Protein AF-A0A1F3BFT4-F1 (afdb_monomer)

Mean predicted aligned error: 15.85 Å

Foldseek 3Di:
DDDDDDDPDPVVLVVVLVVLVPDPPRPDDDDDDPVVVPPDPDDPVCVVPPPDDDDPVRVVVVVVCVVVDDDDDPVRVVVVVVVVVVVVVVVD

Structure (mmCIF, N/CA/C/O backbone):
data_AF-A0A1F3BFT4-F1
#
_entry.id   AF-A0A1F3BFT4-F1
#
loop_
_atom_site.group_PDB
_atom_site.id
_atom_site.type_symbol
_atom_site.label_atom_id
_atom_site.label_alt_id
_atom_site.label_comp_id
_atom_site.label_asym_id
_atom_site.label_entity_id
_atom_site.label_seq_id
_atom_site.pdbx_PDB_ins_code
_atom_site.Cartn_x
_atom_site.Cartn_y
_atom_site.Cartn_z
_atom_site.occupancy
_atom_site.B_iso_or_equiv
_atom_site.auth_seq_id
_atom_site.auth_comp_id
_atom_site.auth_asym_id
_atom_site.auth_atom_id
_atom_site.pdbx_PDB_model_num
ATOM 1 N N . MET A 1 1 ? -18.557 -15.951 18.921 1.00 64.12 1 MET A N 1
ATOM 2 C CA . MET A 1 1 ? -19.176 -15.268 17.766 1.00 64.12 1 MET A CA 1
ATOM 3 C C . MET A 1 1 ? -18.618 -13.853 17.733 1.00 64.12 1 MET A C 1
ATOM 5 O O . MET A 1 1 ? -18.569 -13.240 18.793 1.00 64.12 1 MET A O 1
ATOM 9 N N . ILE A 1 2 ? -18.096 -13.391 16.595 1.00 74.62 2 ILE A N 1
ATOM 10 C CA . ILE A 1 2 ? -17.437 -12.079 16.463 1.00 74.62 2 ILE A CA 1
ATOM 11 C C . ILE A 1 2 ? -18.276 -11.246 15.491 1.00 74.62 2 ILE A C 1
ATOM 13 O O . ILE A 1 2 ? -18.584 -11.721 14.403 1.00 74.62 2 ILE A O 1
ATOM 17 N N . LEU A 1 3 ? -18.674 -10.044 15.911 1.00 78.38 3 LEU A N 1
ATOM 18 C CA . LEU A 1 3 ? -19.398 -9.069 15.097 1.00 78.38 3 LEU A CA 1
ATOM 19 C C . LEU A 1 3 ? -18.475 -7.872 14.853 1.00 78.38 3 LEU A C 1
ATOM 21 O O . LEU A 1 3 ? -18.003 -7.268 15.815 1.00 78.38 3 LEU A O 1
ATOM 25 N N . THR A 1 4 ? -18.260 -7.520 13.586 1.00 82.69 4 THR A N 1
ATOM 26 C CA . THR A 1 4 ? -17.471 -6.350 13.177 1.00 82.69 4 THR A CA 1
ATOM 27 C C . THR A 1 4 ? -18.397 -5.341 12.509 1.00 82.69 4 THR A C 1
ATOM 29 O O . THR A 1 4 ? -19.155 -5.701 11.612 1.00 82.69 4 THR A O 1
ATOM 32 N N . VAL A 1 5 ? -18.351 -4.085 12.959 1.00 82.06 5 VAL A N 1
ATOM 33 C CA . VAL A 1 5 ? -19.162 -2.983 12.422 1.00 82.06 5 VAL A CA 1
ATOM 34 C C . VAL A 1 5 ? -18.221 -1.903 11.909 1.00 82.06 5 VAL A C 1
ATOM 36 O O . VAL A 1 5 ? -17.393 -1.398 12.665 1.00 82.06 5 VAL A O 1
ATOM 39 N N . GLU A 1 6 ? -18.355 -1.543 10.636 1.00 82.56 6 GLU A N 1
ATOM 40 C CA . GLU A 1 6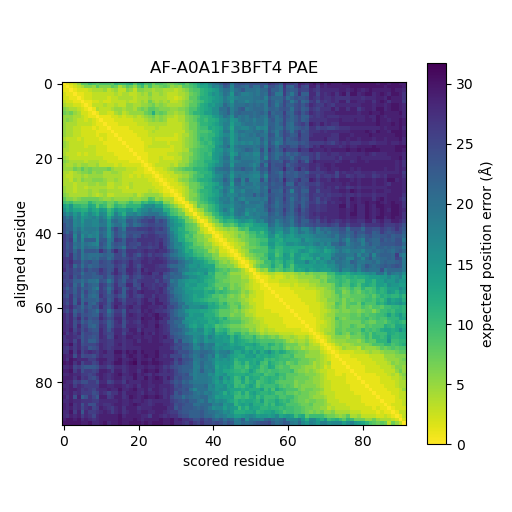 ? -17.588 -0.460 10.022 1.00 82.56 6 GLU A CA 1
ATOM 41 C C . GLU A 1 6 ? -18.395 0.840 10.022 1.00 82.56 6 GLU A C 1
ATOM 43 O O . GLU A 1 6 ? -19.590 0.860 9.731 1.00 82.56 6 GLU A O 1
ATOM 48 N N . THR A 1 7 ? -17.734 1.945 10.362 1.00 83.12 7 THR A N 1
ATOM 49 C CA . THR A 1 7 ? -18.330 3.285 10.380 1.00 83.12 7 THR A CA 1
ATOM 50 C C . THR A 1 7 ? -17.520 4.235 9.510 1.00 83.12 7 THR A C 1
ATOM 52 O O . THR A 1 7 ? -16.294 4.141 9.466 1.00 83.12 7 THR A O 1
ATOM 55 N N . ASN A 1 8 ? -18.189 5.209 8.895 1.00 83.31 8 ASN A N 1
ATOM 56 C CA . ASN A 1 8 ? -17.552 6.170 7.988 1.00 83.31 8 ASN A CA 1
A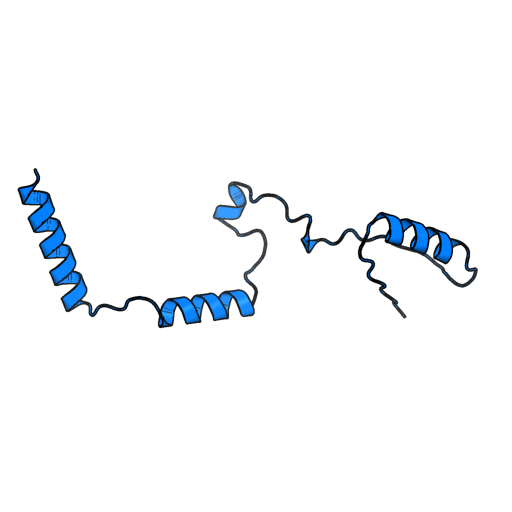TOM 57 C C . ASN A 1 8 ? -16.592 7.149 8.692 1.00 83.31 8 ASN A C 1
ATOM 59 O O . ASN A 1 8 ? -15.652 7.636 8.070 1.00 83.31 8 ASN A O 1
ATOM 63 N N . ASP A 1 9 ? -16.819 7.435 9.979 1.00 85.31 9 ASP A N 1
ATOM 64 C CA . ASP A 1 9 ? -16.076 8.436 10.752 1.00 85.31 9 ASP A CA 1
ATOM 65 C C . ASP A 1 9 ? -15.650 7.886 12.127 1.00 85.31 9 ASP A C 1
ATOM 67 O O . ASP A 1 9 ? -16.352 7.091 12.759 1.00 85.31 9 ASP A O 1
ATOM 71 N N . ILE A 1 10 ? -14.503 8.358 12.617 1.00 82.62 10 ILE A N 1
ATOM 72 C CA . ILE A 1 10 ? -13.961 8.094 13.955 1.00 82.62 10 ILE A CA 1
ATOM 73 C C . ILE A 1 10 ? -14.915 8.595 15.051 1.00 82.62 10 ILE A C 1
ATOM 75 O O . ILE A 1 10 ? -15.042 7.959 16.100 1.00 82.62 10 ILE A O 1
ATOM 79 N N . SER A 1 11 ? -15.580 9.731 14.836 1.00 85.06 11 SER A N 1
ATOM 80 C CA . SER A 1 11 ? -16.560 10.289 15.771 1.00 85.06 11 SER A CA 1
ATOM 81 C C . SER A 1 11 ? -17.747 9.338 15.950 1.00 85.06 11 SER A C 1
ATOM 83 O O . SER A 1 11 ? -18.097 8.976 17.078 1.00 85.06 11 SER A O 1
ATOM 85 N N . SER A 1 12 ? -18.285 8.823 14.840 1.00 86.12 12 SER A N 1
ATOM 86 C CA . SER A 1 12 ? -19.349 7.815 14.841 1.00 86.12 12 SER A CA 1
ATOM 87 C C . SER A 1 12 ? -18.900 6.517 15.515 1.00 86.12 12 SER A C 1
ATOM 89 O O . SER A 1 12 ? -19.643 5.974 16.333 1.00 86.12 12 SER A O 1
ATOM 91 N N . ALA A 1 13 ? -17.666 6.065 15.262 1.00 86.75 13 ALA A N 1
ATOM 92 C CA . ALA A 1 13 ? -17.097 4.885 15.917 1.00 86.75 13 ALA A CA 1
ATOM 93 C C . ALA A 1 13 ? -17.049 5.040 17.448 1.00 86.75 13 ALA A C 1
ATOM 95 O O . ALA A 1 13 ? -17.431 4.133 18.187 1.00 86.75 13 ALA A O 1
ATOM 96 N N . LYS A 1 14 ? -16.620 6.208 17.946 1.00 88.19 14 LYS A N 1
ATOM 97 C CA . LYS A 1 14 ? -16.566 6.504 19.390 1.00 88.19 14 LYS A CA 1
ATOM 98 C C . LYS A 1 14 ? -17.955 6.554 20.024 1.00 88.19 14 LYS A C 1
ATOM 100 O O . LYS A 1 14 ? -18.145 6.031 21.126 1.00 88.19 14 LYS A O 1
ATOM 105 N N . MET A 1 15 ? -18.918 7.171 19.342 1.00 89.69 15 MET A N 1
ATOM 106 C CA . MET A 1 15 ? -20.299 7.257 19.819 1.00 89.69 15 MET A CA 1
ATOM 107 C C . MET A 1 15 ? -20.933 5.864 19.911 1.00 89.69 15 MET A C 1
ATOM 109 O O . MET A 1 15 ? -21.478 5.499 20.955 1.00 89.69 15 MET A O 1
ATOM 113 N N . LEU A 1 16 ? -20.764 5.046 18.870 1.00 89.50 16 LEU A N 1
ATOM 114 C CA . LEU A 1 16 ? -21.265 3.675 18.820 1.00 89.50 16 LEU A CA 1
ATOM 115 C C . LEU A 1 16 ? -20.583 2.779 19.863 1.00 89.50 16 LEU A C 1
ATOM 117 O O . LEU A 1 16 ? -21.255 2.035 20.572 1.00 89.50 16 LEU A O 1
ATOM 121 N N . ALA A 1 17 ? -19.269 2.916 20.054 1.00 90.12 17 ALA A N 1
ATOM 122 C CA . ALA A 1 17 ? -18.557 2.200 21.109 1.00 90.12 17 ALA A CA 1
ATOM 123 C C . ALA A 1 17 ? -19.061 2.564 22.513 1.00 90.12 17 ALA A C 1
ATOM 125 O O . ALA A 1 17 ? -19.147 1.700 23.385 1.00 90.12 17 ALA A O 1
ATOM 126 N N . THR A 1 18 ? -19.418 3.829 22.740 1.00 91.19 18 THR A N 1
ATOM 127 C CA . THR A 1 18 ? -19.987 4.281 24.018 1.00 91.19 18 THR A CA 1
ATOM 128 C C . THR A 1 18 ? -21.376 3.694 24.247 1.00 91.19 18 THR A C 1
ATOM 130 O O . THR A 1 18 ? -21.681 3.278 25.361 1.00 91.19 18 THR A O 1
ATOM 133 N N . MET A 1 19 ? -22.200 3.622 23.199 1.00 92.94 19 MET A N 1
ATOM 134 C CA . MET A 1 19 ? -23.514 2.981 23.251 1.00 92.94 19 MET A CA 1
ATOM 135 C C . MET A 1 19 ? -23.394 1.482 23.555 1.00 92.94 19 MET A C 1
ATOM 137 O O . MET A 1 19 ? -24.051 0.997 24.470 1.00 92.94 19 MET A O 1
ATOM 141 N N . LEU A 1 20 ? -22.517 0.764 22.847 1.00 91.25 20 LEU A N 1
ATOM 142 C CA . LEU A 1 20 ? -22.324 -0.678 23.032 1.00 91.25 20 LEU A CA 1
ATOM 143 C C . LEU A 1 20 ? -21.810 -1.031 24.433 1.00 91.25 20 LEU A C 1
ATOM 145 O O . LEU A 1 20 ? -22.244 -2.023 25.005 1.00 91.25 20 LEU A O 1
ATOM 149 N N . LYS A 1 21 ? -20.944 -0.199 25.024 1.00 90.00 21 LYS A N 1
ATOM 150 C CA . LYS A 1 21 ? -20.453 -0.389 26.401 1.00 90.00 21 LYS A CA 1
ATOM 151 C C . LYS A 1 21 ? -21.541 -0.304 27.476 1.00 90.00 21 LYS A C 1
ATOM 153 O O . LYS A 1 21 ? -21.283 -0.709 28.602 1.00 90.00 21 LYS A O 1
ATOM 158 N N . ARG A 1 22 ? -22.715 0.256 27.165 1.00 92.75 22 ARG A N 1
ATOM 159 C CA . ARG A 1 22 ? -23.847 0.361 28.104 1.00 92.75 22 ARG A CA 1
ATOM 160 C C . ARG A 1 22 ? -24.769 -0.857 28.080 1.00 92.75 22 ARG A C 1
ATOM 162 O O . ARG A 1 22 ? -25.715 -0.89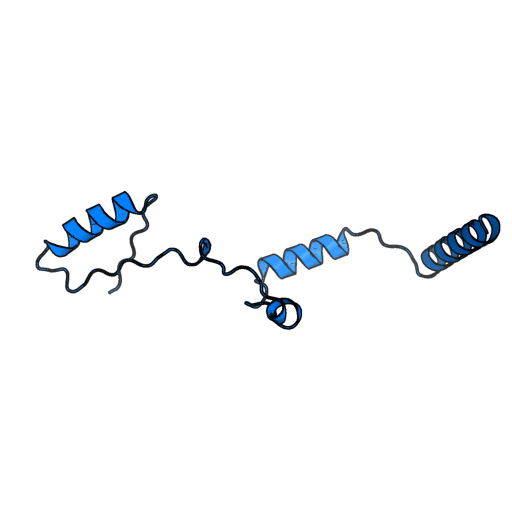2 28.853 1.00 92.75 22 ARG A O 1
ATOM 169 N N . LEU A 1 23 ? -24.548 -1.798 27.167 1.00 92.06 23 LEU A N 1
ATOM 170 C CA . LEU A 1 23 ? -25.385 -2.980 27.016 1.00 92.06 23 LEU A CA 1
ATOM 171 C C . LEU A 1 23 ? -24.794 -4.129 27.835 1.00 92.06 23 LEU A C 1
ATOM 173 O O . LEU A 1 23 ? -23.650 -4.518 27.616 1.00 92.06 23 LEU A O 1
ATOM 177 N N . ASP A 1 24 ? -25.590 -4.710 28.729 1.00 90.69 24 ASP A N 1
ATOM 178 C CA . ASP A 1 24 ? -25.122 -5.705 29.710 1.00 90.69 24 ASP A CA 1
ATOM 179 C C . ASP A 1 24 ? -24.593 -7.003 29.077 1.00 90.69 24 ASP A C 1
ATOM 181 O O . ASP A 1 24 ? -23.784 -7.722 29.662 1.00 90.69 24 ASP A O 1
ATOM 185 N N . PHE A 1 25 ? -25.027 -7.308 27.852 1.00 89.56 25 PHE A N 1
ATOM 186 C CA . PHE A 1 25 ? -24.591 -8.486 27.102 1.00 89.56 25 PHE A CA 1
ATOM 187 C C . PHE A 1 25 ? -23.279 -8.271 26.329 1.00 89.56 25 PHE A C 1
ATOM 189 O O . PHE A 1 25 ? -22.761 -9.206 25.711 1.00 89.56 25 PHE A O 1
ATOM 196 N N . VAL A 1 26 ? -22.726 -7.055 26.330 1.00 87.31 26 VAL A N 1
ATOM 197 C CA . VAL A 1 26 ? -21.484 -6.734 25.621 1.00 87.31 26 VAL A CA 1
ATOM 198 C C . VAL A 1 26 ? -20.296 -6.917 26.561 1.00 87.31 26 VAL A C 1
ATOM 200 O O . VAL A 1 26 ? -20.038 -6.111 27.448 1.00 87.31 26 VAL A O 1
ATOM 203 N N . LYS A 1 27 ? -19.518 -7.978 26.327 1.00 86.75 27 LYS A N 1
ATOM 204 C CA . LYS A 1 27 ? -18.339 -8.312 27.143 1.00 86.75 27 LYS A CA 1
ATOM 205 C C . LYS A 1 27 ? -17.173 -7.333 26.962 1.00 86.75 27 LYS A C 1
ATOM 207 O O . LYS A 1 27 ? -16.453 -7.052 27.915 1.00 86.75 27 LYS A O 1
ATOM 212 N N . ALA A 1 28 ? -16.937 -6.869 25.736 1.00 83.88 28 ALA A N 1
ATOM 213 C CA . ALA A 1 28 ? -15.842 -5.962 25.404 1.00 83.88 28 ALA A CA 1
ATOM 214 C C . ALA A 1 28 ? -16.106 -5.251 24.069 1.00 83.88 28 ALA A C 1
ATOM 216 O O . ALA A 1 28 ? -16.741 -5.814 23.180 1.00 83.88 28 ALA A O 1
ATOM 217 N N . VAL A 1 29 ? -15.576 -4.033 23.925 1.00 84.31 29 VAL A N 1
ATOM 218 C CA . VAL A 1 29 ? -15.629 -3.241 22.686 1.00 84.31 29 VAL A CA 1
ATOM 219 C C . VAL A 1 29 ? -14.215 -2.787 22.335 1.00 84.31 29 VAL A C 1
ATOM 221 O O . VAL A 1 29 ? -13.603 -2.044 23.106 1.00 84.31 29 VAL A O 1
ATOM 224 N N . SER A 1 30 ? -13.706 -3.215 21.179 1.00 83.50 30 SER A N 1
ATOM 225 C CA . SER A 1 30 ? -12.422 -2.787 20.617 1.00 83.50 30 SER A CA 1
ATOM 226 C C . SER A 1 30 ? -12.639 -1.803 19.467 1.00 83.50 30 SER A C 1
ATOM 228 O O . SER A 1 30 ? -13.506 -1.989 18.619 1.00 83.50 30 SER A O 1
ATOM 230 N N . LEU A 1 31 ? -11.845 -0.732 19.448 1.00 81.31 31 LEU A N 1
ATOM 231 C CA . LEU A 1 31 ? -11.789 0.221 18.341 1.00 81.31 31 LEU A CA 1
ATOM 232 C C . LEU A 1 31 ? -10.494 -0.033 17.577 1.00 81.31 31 LEU A C 1
ATOM 234 O O . LEU A 1 31 ? -9.418 0.353 18.036 1.00 81.31 31 LEU A O 1
ATOM 238 N N . GLU A 1 32 ? -10.591 -0.692 16.429 1.00 77.12 32 GLU A N 1
ATOM 239 C CA . GLU A 1 32 ? -9.445 -0.871 15.546 1.00 77.12 32 GLU A CA 1
ATOM 240 C C . GLU A 1 32 ? -9.329 0.327 14.604 1.00 77.12 32 GLU A C 1
ATOM 242 O O . GLU A 1 32 ? -10.293 0.731 13.953 1.00 77.12 32 GLU A O 1
ATOM 247 N N . LYS A 1 33 ? -8.138 0.930 14.536 1.00 67.31 33 LYS A N 1
ATOM 248 C CA . LYS A 1 33 ? -7.845 1.899 13.480 1.00 67.31 33 LYS A CA 1
ATOM 249 C C . LYS A 1 33 ? -7.695 1.141 12.172 1.00 67.31 33 LYS A C 1
ATOM 251 O O . LYS A 1 33 ? -7.017 0.115 12.116 1.00 67.31 33 LYS A O 1
ATOM 256 N N . ASN A 1 34 ? -8.329 1.661 11.130 1.00 59.56 34 ASN A N 1
ATOM 257 C CA . ASN A 1 34 ? -8.309 1.061 9.810 1.00 59.56 34 ASN A CA 1
ATOM 258 C C . ASN A 1 34 ? -6.864 1.080 9.271 1.00 59.56 34 ASN A C 1
ATOM 260 O O . ASN A 1 34 ? -6.381 2.112 8.802 1.00 59.56 34 ASN A O 1
ATOM 264 N N . LYS A 1 35 ? -6.157 -0.057 9.370 1.00 55.44 35 LYS A N 1
ATOM 265 C CA . LYS A 1 35 ? -4.722 -0.187 9.041 1.00 55.44 35 LYS A CA 1
ATOM 266 C C . LYS A 1 35 ? -4.386 0.204 7.596 1.00 55.44 35 LYS A C 1
ATOM 268 O O . LYS A 1 35 ? -3.226 0.463 7.303 1.00 55.44 35 LYS A O 1
ATOM 273 N N . LYS A 1 36 ? -5.383 0.288 6.705 1.00 53.56 36 LYS A N 1
ATOM 274 C CA . LYS A 1 36 ? -5.210 0.722 5.310 1.00 53.56 36 LYS A CA 1
ATOM 275 C C . LYS A 1 36 ? -4.839 2.206 5.159 1.00 53.56 36 LYS A C 1
ATOM 277 O O . LYS A 1 36 ? -4.199 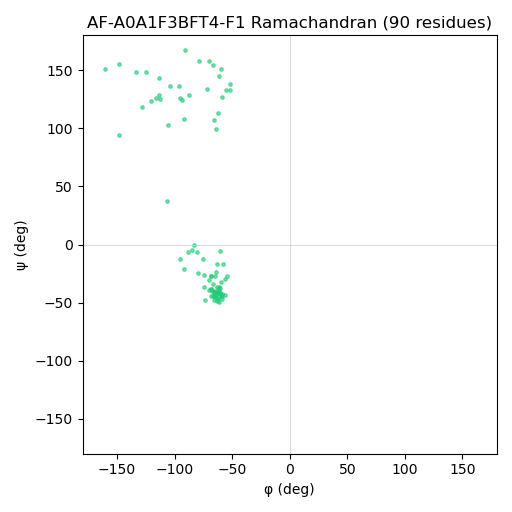2.544 4.172 1.00 53.56 36 LYS A O 1
ATOM 282 N N . LYS A 1 37 ? -5.211 3.089 6.100 1.00 49.72 37 LYS A N 1
ATOM 283 C CA . LYS A 1 37 ? -4.889 4.535 6.029 1.00 49.72 37 LYS A CA 1
ATOM 284 C C . LYS A 1 37 ? -3.630 4.942 6.805 1.00 49.72 37 LYS A C 1
ATOM 286 O O . LYS A 1 37 ? -3.119 6.029 6.573 1.00 49.72 37 LYS A O 1
ATOM 291 N N . ASP A 1 38 ? -3.109 4.055 7.652 1.00 47.41 38 ASP A N 1
ATOM 292 C CA . ASP A 1 38 ? -1.882 4.252 8.438 1.00 47.41 38 ASP A CA 1
ATOM 293 C C . ASP A 1 38 ? -0.716 3.415 7.868 1.00 47.41 38 ASP A C 1
ATOM 295 O O . ASP A 1 38 ? 0.082 2.841 8.615 1.00 47.41 38 ASP A O 1
ATOM 299 N N . ALA A 1 39 ? -0.619 3.293 6.539 1.00 57.53 39 ALA A N 1
ATOM 300 C CA . ALA A 1 39 ? 0.561 2.700 5.919 1.00 57.53 39 ALA A CA 1
ATOM 301 C C . ALA A 1 39 ? 1.766 3.590 6.259 1.00 57.53 39 ALA A C 1
ATOM 303 O O . ALA A 1 39 ? 1.822 4.754 5.857 1.00 57.53 39 ALA A O 1
ATOM 304 N N . LYS A 1 40 ? 2.701 3.068 7.064 1.00 62.16 40 LYS A N 1
ATOM 305 C CA . LYS A 1 40 ? 3.936 3.786 7.395 1.00 62.16 40 LYS A CA 1
ATOM 306 C C . LYS A 1 40 ? 4.611 4.242 6.094 1.00 62.16 40 LYS A C 1
ATOM 308 O O . LYS A 1 40 ? 4.672 3.445 5.157 1.00 62.16 40 LYS A O 1
ATOM 313 N N . PRO A 1 41 ? 5.148 5.475 6.043 1.00 64.94 41 PRO A N 1
ATOM 314 C CA . PRO A 1 41 ? 5.994 5.891 4.936 1.00 64.94 41 PRO A CA 1
ATOM 315 C C . PRO A 1 41 ? 7.108 4.864 4.734 1.00 64.94 41 PRO A C 1
ATOM 317 O O . PRO A 1 41 ? 7.740 4.451 5.711 1.00 64.94 41 PRO A O 1
ATOM 320 N N . LEU A 1 42 ? 7.326 4.456 3.483 1.00 64.56 42 LEU A N 1
ATOM 321 C CA . LEU A 1 42 ? 8.413 3.548 3.134 1.00 64.56 42 LEU A CA 1
ATOM 322 C C . LEU A 1 42 ? 9.743 4.189 3.549 1.00 64.56 42 LEU A C 1
ATOM 324 O O . LEU A 1 42 ? 10.043 5.337 3.220 1.00 64.56 42 LEU A O 1
ATOM 328 N N . THR A 1 43 ? 10.528 3.448 4.313 1.00 71.19 43 THR A N 1
ATOM 329 C CA . THR A 1 43 ? 11.875 3.810 4.743 1.00 71.19 43 THR A CA 1
ATOM 330 C C . THR A 1 43 ? 12.907 3.299 3.739 1.00 71.19 43 THR A C 1
ATOM 332 O O . THR A 1 43 ? 12.620 2.452 2.898 1.00 71.19 43 THR A O 1
ATOM 335 N N . ALA A 1 44 ? 14.156 3.764 3.839 1.00 69.88 44 ALA A N 1
ATOM 336 C CA . ALA A 1 44 ? 15.249 3.310 2.971 1.00 69.88 44 ALA A CA 1
ATOM 337 C C . ALA A 1 44 ? 15.450 1.777 2.973 1.00 69.88 44 ALA A C 1
ATOM 339 O O . ALA A 1 44 ? 15.913 1.216 1.987 1.00 69.88 44 ALA A O 1
ATOM 340 N N . LYS A 1 45 ? 15.074 1.089 4.060 1.00 67.38 45 LYS A N 1
ATOM 341 C CA . LYS A 1 45 ? 15.143 -0.378 4.161 1.00 67.38 45 LYS A CA 1
ATOM 342 C C . LYS A 1 45 ? 14.047 -1.079 3.356 1.00 67.38 45 LYS A C 1
ATOM 344 O O . LYS A 1 45 ? 14.259 -2.198 2.892 1.00 67.38 45 LYS A O 1
ATOM 349 N N . ASP A 1 46 ? 12.920 -0.406 3.142 1.00 66.62 46 ASP A N 1
ATOM 350 C CA . ASP A 1 46 ? 11.781 -0.958 2.411 1.00 66.62 46 ASP A CA 1
ATOM 351 C C . ASP A 1 46 ? 12.022 -0.999 0.890 1.00 66.62 46 ASP A C 1
ATOM 353 O O . ASP A 1 46 ? 11.314 -1.697 0.173 1.00 66.62 46 ASP A O 1
ATOM 357 N N . TRP A 1 47 ? 13.065 -0.318 0.392 1.00 66.06 47 TRP A N 1
ATOM 358 C CA . TRP A 1 47 ? 13.519 -0.426 -1.004 1.00 66.06 47 TRP A CA 1
ATOM 359 C C . TRP A 1 47 ? 14.156 -1.781 -1.319 1.00 66.06 47 TRP A C 1
ATOM 361 O O . TRP A 1 47 ? 14.092 -2.247 -2.452 1.00 66.06 47 TRP A O 1
ATOM 371 N N . THR A 1 48 ? 1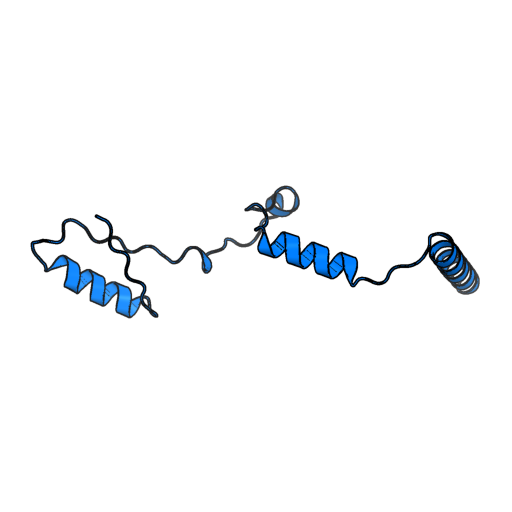4.787 -2.407 -0.322 1.00 66.75 48 THR A N 1
ATOM 372 C CA . THR A 1 48 ? 15.393 -3.741 -0.458 1.00 66.75 48 THR A CA 1
ATOM 373 C C . THR A 1 48 ? 14.442 -4.864 -0.067 1.00 66.75 48 THR A C 1
ATOM 375 O O . THR A 1 48 ? 14.645 -6.006 -0.469 1.00 66.75 48 THR A O 1
ATOM 378 N N . LEU A 1 49 ? 13.418 -4.552 0.728 1.00 65.31 49 LEU A N 1
ATOM 379 C CA . LEU A 1 49 ? 12.430 -5.512 1.197 1.00 65.31 49 LEU A CA 1
ATOM 380 C C . LEU A 1 49 ? 11.094 -4.779 1.360 1.00 65.31 49 LEU A C 1
ATOM 382 O O . LEU A 1 49 ? 10.887 -4.147 2.396 1.00 65.31 49 LEU A O 1
ATOM 386 N N . PRO A 1 50 ? 10.210 -4.791 0.347 1.00 64.88 50 PRO A N 1
ATOM 387 C CA . PRO A 1 50 ? 8.955 -4.060 0.431 1.00 64.88 50 PRO A CA 1
ATOM 388 C C . PRO A 1 50 ? 8.183 -4.506 1.675 1.00 64.88 50 PRO A C 1
ATOM 390 O O . PRO A 1 50 ? 8.072 -5.699 1.959 1.00 64.88 50 PRO A O 1
ATOM 393 N N . GLY A 1 51 ? 7.670 -3.536 2.441 1.00 67.00 51 GLY A N 1
ATOM 394 C CA . GLY A 1 51 ? 7.070 -3.757 3.766 1.00 67.00 51 GLY A CA 1
ATOM 395 C C . GLY A 1 51 ? 5.850 -4.694 3.792 1.00 67.00 51 GLY A C 1
ATOM 396 O O . GLY A 1 51 ? 5.350 -5.022 4.869 1.00 67.00 51 GLY A O 1
ATOM 397 N N . ARG A 1 52 ? 5.375 -5.135 2.623 1.00 76.19 52 ARG A N 1
ATOM 398 C CA . ARG A 1 52 ? 4.485 -6.280 2.434 1.00 76.19 52 ARG A CA 1
ATOM 399 C C . ARG A 1 52 ? 4.763 -6.946 1.078 1.00 76.19 52 ARG A C 1
ATOM 401 O O . ARG A 1 52 ? 5.209 -6.253 0.161 1.00 76.19 52 ARG A O 1
ATOM 408 N N . PRO A 1 53 ? 4.457 -8.245 0.917 1.00 81.19 53 PRO A N 1
ATOM 409 C CA . PRO A 1 53 ? 4.388 -8.857 -0.406 1.00 81.19 53 PRO A CA 1
ATOM 410 C C . PRO A 1 53 ? 3.323 -8.165 -1.277 1.00 81.19 53 PRO A C 1
ATOM 412 O O . PRO A 1 53 ? 2.340 -7.611 -0.761 1.00 81.19 53 PRO A O 1
ATOM 415 N N . ALA A 1 54 ? 3.541 -8.186 -2.593 1.00 82.69 54 ALA A N 1
ATOM 416 C CA . ALA A 1 54 ? 2.546 -7.764 -3.575 1.00 82.69 54 ALA A CA 1
ATOM 417 C C . ALA A 1 54 ? 1.297 -8.652 -3.469 1.00 82.69 54 ALA A C 1
ATOM 419 O O . ALA A 1 54 ? 1.411 -9.838 -3.150 1.00 82.69 54 ALA A O 1
ATOM 420 N N . THR A 1 55 ? 0.117 -8.076 -3.686 1.00 84.88 55 THR A N 1
ATOM 421 C CA . THR A 1 55 ? -1.123 -8.858 -3.793 1.00 84.88 55 THR A CA 1
ATOM 422 C C . THR A 1 55 ? -1.237 -9.493 -5.172 1.00 84.88 55 THR A C 1
ATOM 424 O O . THR A 1 55 ? -0.674 -8.975 -6.133 1.00 84.88 55 THR A O 1
ATOM 427 N N . ASP A 1 56 ? -2.021 -10.563 -5.287 1.00 90.31 56 ASP A N 1
ATOM 428 C CA . ASP A 1 56 ? -2.238 -11.256 -6.563 1.00 90.31 56 ASP A CA 1
ATOM 429 C C . ASP A 1 56 ? -2.762 -10.294 -7.647 1.00 90.31 56 ASP A C 1
ATOM 431 O O . ASP A 1 56 ? -2.179 -10.220 -8.724 1.00 90.31 56 ASP A O 1
ATOM 435 N N . ASP A 1 57 ? -3.725 -9.425 -7.312 1.00 86.56 57 ASP A N 1
ATOM 436 C CA . ASP A 1 57 ? -4.237 -8.383 -8.220 1.00 86.56 57 ASP A CA 1
ATOM 437 C C . ASP A 1 57 ? -3.152 -7.388 -8.697 1.00 86.56 57 ASP A C 1
ATOM 439 O O . ASP A 1 57 ? -3.223 -6.845 -9.799 1.00 86.56 57 ASP A O 1
ATOM 443 N N . GLU A 1 58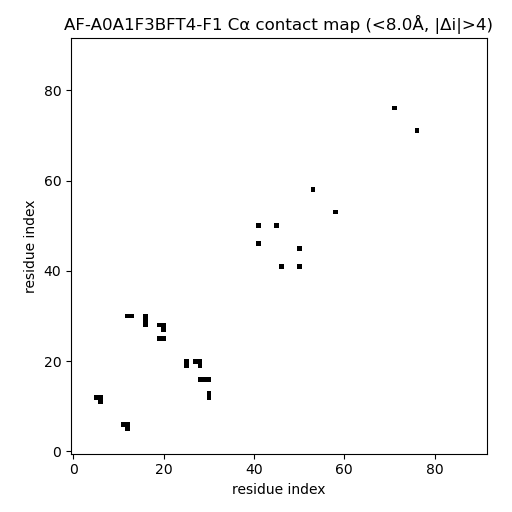 ? -2.143 -7.097 -7.865 1.00 82.88 58 GLU A N 1
ATOM 444 C CA . GLU A 1 58 ? -1.038 -6.192 -8.233 1.00 82.88 58 GLU A CA 1
ATOM 445 C C . GLU A 1 58 ? -0.080 -6.888 -9.205 1.00 82.88 58 GLU A C 1
ATOM 447 O O . GLU A 1 58 ? 0.435 -6.261 -10.131 1.00 82.88 58 GLU A O 1
ATOM 452 N N . ILE A 1 59 ? 0.132 -8.191 -9.010 1.00 89.25 59 ILE A N 1
ATOM 453 C CA . ILE A 1 59 ? 0.955 -9.023 -9.887 1.00 89.25 59 ILE A CA 1
ATOM 454 C C . ILE A 1 59 ? 0.270 -9.185 -11.246 1.00 89.25 59 ILE A C 1
ATOM 456 O O . ILE A 1 59 ? 0.926 -9.022 -12.273 1.00 89.25 59 ILE A O 1
ATOM 460 N N . GLU A 1 60 ? -1.036 -9.451 -11.268 1.00 92.06 60 GLU A N 1
ATOM 461 C CA . GLU A 1 60 ? -1.804 -9.574 -12.511 1.00 92.06 60 GLU A CA 1
ATOM 462 C C . GLU A 1 60 ? -1.790 -8.276 -13.326 1.00 92.06 60 GLU A C 1
ATOM 464 O O . GLU A 1 60 ? -1.515 -8.314 -14.525 1.00 92.06 60 GLU A O 1
ATOM 469 N N . ASN A 1 61 ? -1.990 -7.120 -12.683 1.00 90.69 61 ASN A N 1
ATOM 470 C CA . ASN A 1 61 ? -1.903 -5.829 -13.371 1.00 90.69 61 ASN A CA 1
ATOM 471 C C . ASN A 1 61 ? -0.502 -5.572 -13.946 1.00 90.69 61 ASN A C 1
ATOM 473 O O . ASN A 1 61 ? -0.382 -5.132 -15.086 1.00 90.69 61 ASN A O 1
ATOM 477 N N . MET A 1 62 ? 0.561 -5.898 -13.202 1.00 89.06 62 MET A N 1
ATOM 478 C CA . MET A 1 62 ? 1.936 -5.757 -13.693 1.00 89.06 62 MET A CA 1
ATOM 479 C C . MET A 1 62 ? 2.200 -6.638 -14.924 1.00 89.06 62 MET A C 1
ATOM 481 O O . MET A 1 62 ? 2.882 -6.212 -15.857 1.00 89.06 62 MET A O 1
ATOM 485 N N . LEU A 1 63 ? 1.676 -7.867 -14.938 1.00 90.81 63 LEU A N 1
ATOM 486 C CA . LEU A 1 63 ? 1.801 -8.768 -16.084 1.00 90.81 63 LEU A CA 1
ATOM 487 C C . LEU A 1 63 ? 1.039 -8.231 -17.298 1.00 90.81 63 LEU A C 1
ATOM 489 O O . LEU A 1 63 ? 1.607 -8.197 -18.387 1.00 90.81 63 LEU A O 1
ATOM 493 N N . ALA A 1 64 ? -0.183 -7.735 -17.102 1.00 91.25 64 ALA A N 1
ATOM 494 C CA . ALA A 1 64 ? -0.970 -7.120 -18.167 1.00 91.25 64 ALA A CA 1
ATOM 495 C C . ALA A 1 64 ? -0.259 -5.896 -18.772 1.00 91.25 64 ALA A C 1
ATOM 497 O O . ALA A 1 64 ? -0.176 -5.769 -19.991 1.00 91.25 64 ALA A O 1
ATOM 498 N N . GLU A 1 65 ? 0.325 -5.032 -17.937 1.00 88.88 65 GLU A N 1
ATOM 499 C CA . GLU A 1 65 ? 1.129 -3.893 -18.400 1.00 88.88 65 GLU A CA 1
ATOM 500 C C . GLU A 1 65 ? 2.373 -4.336 -19.178 1.00 88.88 65 GLU A C 1
ATOM 502 O O . GLU A 1 65 ? 2.734 -3.708 -20.171 1.00 88.88 65 GLU A O 1
ATOM 507 N N . CYS A 1 66 ? 3.035 -5.418 -18.756 1.00 86.25 66 CYS A N 1
ATOM 508 C CA . CYS A 1 66 ? 4.184 -5.962 -19.480 1.00 86.25 66 CYS A CA 1
ATOM 509 C C . CYS A 1 66 ? 3.784 -6.517 -20.850 1.00 86.25 66 CYS A C 1
ATOM 511 O O . CYS A 1 66 ? 4.510 -6.320 -21.825 1.00 86.25 66 CYS A O 1
ATOM 513 N N . GLU A 1 67 ? 2.640 -7.189 -20.940 1.00 88.69 67 GLU A N 1
ATOM 514 C CA . GLU A 1 67 ? 2.123 -7.729 -22.198 1.00 88.69 67 GLU A CA 1
ATOM 515 C C . GLU A 1 67 ? 1.689 -6.622 -23.167 1.00 88.69 67 GLU A C 1
ATOM 517 O O . GLU A 1 67 ? 1.963 -6.723 -24.365 1.00 88.69 67 GLU A O 1
ATOM 522 N N . ASP A 1 68 ? 1.094 -5.545 -22.650 1.00 88.12 68 ASP A N 1
ATOM 523 C CA . ASP A 1 68 ? 0.683 -4.370 -23.433 1.00 88.12 68 ASP A CA 1
ATOM 524 C C . ASP A 1 68 ? 1.849 -3.402 -23.721 1.00 88.12 68 ASP A C 1
ATOM 526 O O . ASP A 1 68 ? 1.722 -2.432 -24.474 1.00 88.12 68 ASP A O 1
ATOM 530 N N . SER A 1 69 ? 3.022 -3.655 -23.131 1.00 81.44 69 SER A N 1
ATOM 531 C CA . SER A 1 69 ? 4.188 -2.799 -23.309 1.00 81.44 69 SER A CA 1
ATOM 532 C C . SER A 1 69 ? 4.777 -2.888 -24.720 1.00 81.44 69 SER A C 1
ATOM 534 O O . SER A 1 69 ? 4.590 -3.838 -25.485 1.00 81.44 69 SER A O 1
ATOM 536 N N . TYR A 1 70 ? 5.519 -1.845 -25.088 1.00 81.06 70 TYR A N 1
ATOM 537 C CA . TYR A 1 70 ? 6.142 -1.744 -26.398 1.00 81.06 70 TYR A CA 1
ATOM 538 C C . TYR A 1 70 ? 7.217 -2.821 -26.594 1.00 81.06 70 TYR A C 1
ATOM 540 O O . TYR A 1 70 ? 8.327 -2.728 -26.066 1.00 81.06 70 TYR A O 1
ATOM 548 N N . ASN A 1 71 ? 6.893 -3.810 -27.421 1.00 79.81 71 ASN A N 1
ATOM 549 C CA . ASN A 1 71 ? 7.776 -4.917 -27.747 1.00 79.81 71 ASN A CA 1
ATOM 550 C C . ASN A 1 71 ? 8.543 -4.635 -29.045 1.00 79.81 71 ASN A C 1
ATOM 552 O O . ASN A 1 71 ? 7.953 -4.356 -30.088 1.00 79.81 71 ASN A O 1
ATOM 556 N N . LEU A 1 72 ? 9.872 -4.739 -28.987 1.00 84.06 72 LEU A N 1
ATOM 557 C CA . LEU A 1 72 ? 10.749 -4.733 -30.158 1.00 84.06 72 LEU A CA 1
ATOM 558 C C . LEU A 1 72 ? 11.415 -6.091 -30.305 1.00 84.06 72 LEU A C 1
ATOM 560 O O . LEU A 1 72 ? 11.842 -6.697 -29.320 1.00 84.06 72 LEU A O 1
ATOM 564 N N . THR A 1 73 ? 11.601 -6.539 -31.542 1.00 87.81 73 THR A N 1
ATOM 565 C CA . THR A 1 73 ? 12.476 -7.686 -31.778 1.00 87.81 73 THR A CA 1
ATOM 566 C C . THR A 1 73 ? 13.925 -7.325 -31.442 1.00 87.81 73 THR A C 1
ATOM 568 O O . THR A 1 73 ? 14.350 -6.170 -31.539 1.00 87.81 73 THR A O 1
ATOM 571 N N . ALA A 1 74 ? 14.739 -8.329 -31.101 1.00 83.50 74 ALA A N 1
ATOM 572 C CA . ALA A 1 74 ? 16.153 -8.121 -30.776 1.00 83.50 74 ALA A CA 1
ATOM 573 C C . ALA A 1 74 ? 16.934 -7.408 -31.899 1.00 83.50 74 ALA A C 1
ATOM 575 O O . ALA A 1 74 ? 17.896 -6.684 -31.635 1.00 83.50 74 ALA A O 1
ATOM 576 N N . LYS A 1 75 ? 16.519 -7.597 -33.158 1.00 86.25 75 LYS A N 1
ATOM 577 C CA . LYS A 1 75 ? 17.130 -6.945 -34.318 1.00 86.25 75 LYS A CA 1
ATOM 578 C C . LYS A 1 75 ? 16.749 -5.464 -34.399 1.00 86.25 75 LYS A C 1
ATOM 580 O O . LYS A 1 75 ? 17.641 -4.630 -34.525 1.00 86.25 75 LYS A O 1
ATOM 585 N N . GLU A 1 76 ? 15.466 -5.138 -34.252 1.00 87.75 76 GLU A N 1
ATOM 586 C CA . GLU A 1 76 ? 14.971 -3.752 -34.279 1.00 87.75 76 GLU A CA 1
ATOM 587 C C . GLU A 1 76 ? 15.503 -2.935 -33.100 1.00 87.75 76 GLU A C 1
ATOM 589 O O . GLU A 1 76 ? 15.929 -1.793 -33.277 1.00 87.75 76 GLU A O 1
ATOM 594 N N . ALA A 1 77 ? 15.558 -3.535 -31.906 1.00 87.56 77 ALA A N 1
ATOM 595 C CA . ALA A 1 77 ? 16.162 -2.911 -30.735 1.00 87.56 77 ALA A CA 1
ATOM 596 C C . ALA A 1 77 ? 17.637 -2.569 -30.993 1.00 87.56 77 ALA A C 1
ATOM 598 O O . ALA A 1 77 ? 18.060 -1.437 -30.769 1.00 87.56 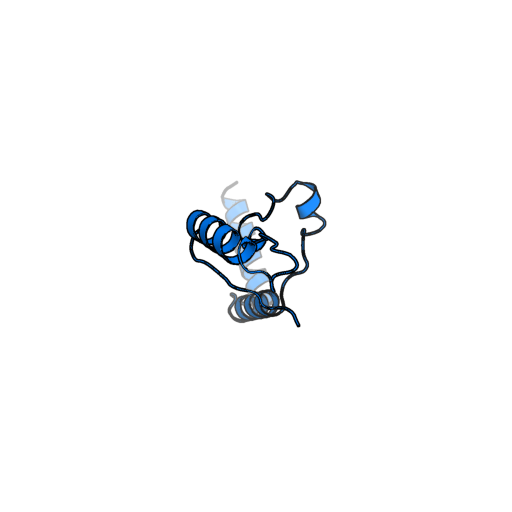77 ALA A O 1
ATOM 599 N N . ARG A 1 78 ? 18.409 -3.515 -31.548 1.00 87.38 78 ARG A N 1
ATOM 600 C CA . ARG A 1 78 ? 19.829 -3.310 -31.867 1.00 87.38 78 ARG A CA 1
ATOM 601 C C . ARG A 1 78 ? 20.041 -2.218 -32.914 1.00 87.38 78 ARG A C 1
ATOM 603 O O . ARG A 1 78 ? 20.959 -1.415 -32.763 1.00 87.38 78 ARG A O 1
ATOM 610 N N . GLU A 1 79 ? 19.226 -2.187 -33.964 1.00 91.06 79 GLU A N 1
ATOM 611 C CA . GLU A 1 79 ? 19.305 -1.159 -35.008 1.00 91.06 79 GLU A CA 1
ATOM 612 C C . GLU A 1 79 ? 18.980 0.232 -34.451 1.00 91.06 79 GLU A C 1
ATOM 614 O O . GLU A 1 79 ? 19.733 1.176 -34.698 1.00 91.06 79 GLU A O 1
ATOM 619 N N . LYS A 1 80 ? 17.931 0.344 -33.625 1.00 89.00 80 LYS A N 1
ATOM 620 C CA . LYS A 1 80 ? 17.554 1.594 -32.952 1.00 89.00 80 LYS A CA 1
ATOM 621 C C . LYS A 1 80 ? 18.666 2.087 -32.024 1.00 89.00 80 LYS A C 1
ATOM 623 O O . LYS A 1 80 ? 19.130 3.211 -32.175 1.00 89.00 80 LYS A O 1
ATOM 628 N N . THR A 1 81 ? 19.195 1.215 -31.165 1.00 89.56 81 THR A N 1
ATOM 629 C CA . THR A 1 81 ? 20.305 1.560 -30.263 1.00 89.56 81 THR A CA 1
ATOM 630 C C . THR A 1 81 ? 21.562 1.988 -31.023 1.00 89.56 81 THR A C 1
ATOM 632 O O . THR A 1 81 ? 22.215 2.957 -30.643 1.00 89.56 81 THR A O 1
ATOM 635 N N . MET A 1 82 ? 21.920 1.303 -32.113 1.00 92.25 82 MET A N 1
ATOM 636 C CA . MET A 1 82 ? 23.092 1.680 -32.914 1.00 92.25 82 MET A CA 1
ATOM 637 C C . MET A 1 82 ? 22.909 3.023 -33.623 1.00 92.25 82 MET A C 1
ATOM 639 O O . MET A 1 82 ? 23.879 3.774 -33.758 1.00 92.25 82 MET A O 1
ATOM 643 N N . LYS A 1 83 ? 21.681 3.346 -34.043 1.00 92.38 83 LYS A N 1
ATOM 644 C CA . LYS A 1 83 ? 21.340 4.652 -34.610 1.00 92.38 83 LYS A CA 1
ATOM 645 C C . LYS A 1 83 ? 21.469 5.761 -33.564 1.00 92.38 83 LYS A C 1
ATOM 647 O O . LYS A 1 83 ? 22.170 6.735 -33.828 1.00 92.38 83 LYS A O 1
ATOM 652 N N . ASP A 1 84 ? 20.915 5.562 -32.370 1.00 92.31 84 ASP A N 1
ATOM 653 C CA . ASP A 1 84 ? 20.997 6.525 -31.263 1.00 92.31 84 ASP A CA 1
ATOM 654 C C . ASP A 1 84 ? 22.461 6.781 -30.853 1.00 92.31 84 ASP A C 1
ATOM 656 O O . ASP A 1 84 ? 22.886 7.922 -30.666 1.00 92.31 84 ASP A O 1
ATOM 660 N N . ILE A 1 85 ? 23.284 5.726 -30.799 1.00 92.19 85 ILE A N 1
ATOM 661 C CA . ILE A 1 85 ? 24.728 5.839 -30.530 1.00 92.19 85 ILE A CA 1
ATOM 662 C C . ILE A 1 85 ? 25.443 6.621 -31.640 1.00 92.19 85 ILE A C 1
ATOM 664 O O . ILE A 1 85 ? 26.348 7.410 -31.357 1.00 92.19 85 ILE A O 1
ATOM 668 N N . ALA A 1 86 ? 25.088 6.394 -32.906 1.00 92.06 86 ALA A N 1
ATOM 669 C CA . ALA A 1 86 ? 25.689 7.100 -34.033 1.00 92.06 86 ALA A CA 1
ATOM 670 C C . ALA A 1 86 ? 25.309 8.590 -34.048 1.00 92.06 86 ALA A C 1
ATOM 672 O O . ALA A 1 86 ? 26.158 9.428 -34.348 1.00 92.06 86 ALA A O 1
ATOM 673 N N . GLU A 1 87 ? 24.066 8.925 -33.699 1.00 91.94 87 GLU A N 1
ATOM 674 C CA . GLU A 1 87 ? 23.598 10.306 -33.542 1.00 91.94 87 GLU A CA 1
ATOM 675 C C 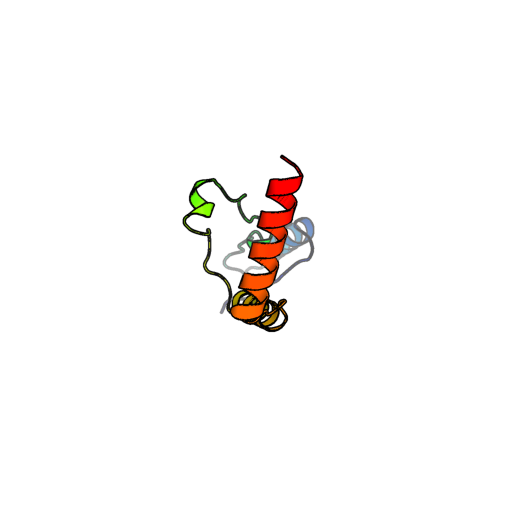. GLU A 1 87 ? 24.291 11.001 -32.365 1.00 91.94 87 GLU A C 1
ATOM 677 O O . GLU A 1 87 ? 24.820 12.102 -32.529 1.00 91.94 87 GLU A O 1
ATOM 682 N N . TRP A 1 88 ? 24.419 10.327 -31.219 1.00 91.38 88 TRP A N 1
ATOM 683 C CA . TRP A 1 88 ? 25.163 10.845 -30.069 1.00 91.38 88 TRP A CA 1
ATOM 684 C C . TRP A 1 88 ? 26.632 11.135 -30.401 1.00 91.38 88 TRP A C 1
ATOM 686 O O . TRP A 1 88 ? 27.155 12.187 -30.038 1.00 91.38 88 TRP A O 1
ATOM 696 N N . LYS A 1 89 ? 27.293 10.243 -31.150 1.00 86.81 89 LYS A N 1
ATOM 697 C CA . LYS A 1 89 ? 28.679 10.447 -31.603 1.00 86.81 89 LYS A CA 1
ATOM 698 C C . LYS A 1 89 ? 28.844 11.621 -32.569 1.00 86.81 89 LYS A C 1
ATOM 700 O O . LYS A 1 89 ? 29.936 12.164 -32.630 1.00 86.81 89 LYS A O 1
ATOM 705 N N . LYS A 1 90 ? 27.808 11.990 -33.330 1.00 88.31 90 LYS A N 1
ATOM 706 C CA . LYS A 1 90 ? 27.818 13.179 -34.205 1.00 88.31 90 LYS A CA 1
ATOM 707 C C . LYS A 1 90 ? 27.565 14.476 -33.437 1.00 88.31 90 LYS A C 1
ATOM 709 O O . LYS A 1 90 ? 27.949 15.538 -33.908 1.00 88.31 90 LYS A O 1
ATOM 714 N N . SER A 1 91 ? 26.894 14.385 -32.290 1.00 77.31 91 SER A N 1
ATOM 715 C CA . SER A 1 91 ? 26.611 15.509 -31.392 1.00 77.31 91 SER A CA 1
ATOM 716 C C . SER A 1 91 ? 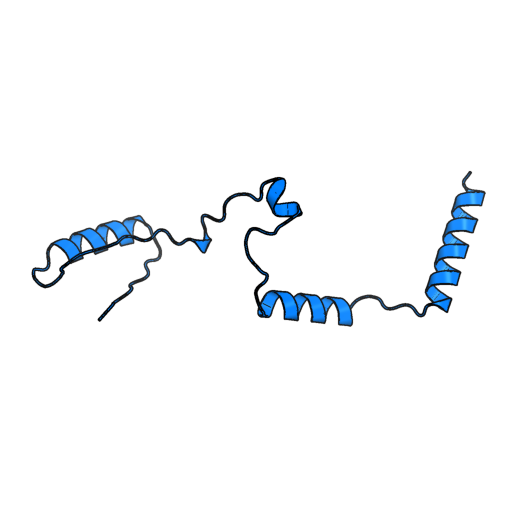27.777 15.841 -30.448 1.00 77.31 91 SER A C 1
ATOM 718 O O . SER A 1 91 ? 27.640 16.742 -29.617 1.00 77.31 91 SER A O 1
ATOM 720 N N . LYS A 1 92 ? 28.885 15.103 -30.528 1.00 56.09 92 LYS A N 1
ATOM 721 C CA . LYS A 1 92 ? 30.073 15.252 -29.689 1.00 56.09 92 LYS A CA 1
ATOM 722 C C . LYS A 1 92 ? 31.249 15.715 -30.536 1.00 56.09 92 LYS A C 1
ATOM 724 O O . LYS A 1 92 ? 32.032 16.532 -30.010 1.00 56.09 92 LYS A O 1
#

Radius of gyration: 27.07 Å; Cα contacts (8 Å, |Δi|>4): 18; chains: 1; bounding box: 56×31×65 Å

pLDDT: mean 81.14, std 11.41, range [47.41, 92.94]

Solvent-accessible surface area (backbone atoms only — not comparable to full-atom values): 6151 Å² total; per-residue (Å²): 139,87,87,85,84,88,65,98,42,71,68,58,45,53,54,51,51,55,56,49,70,71,39,91,88,52,91,78,86,84,88,80,75,68,66,84,81,66,64,71,80,82,49,86,68,32,78,83,47,58,93,59,84,82,51,70,72,58,51,53,51,53,51,53,51,59,71,72,42,94,82,68,55,76,65,58,47,51,53,52,53,53,48,53,53,53,51,54,62,72,76,107

Sequence (92 aa):
MILTVETNDISSAKMLATMLKRLDFVKAVSLEKNKKKDAKPLTAKDWTLPGRPATDDEIENMLAECEDSYNLTAKEAREKTMKDIAEWKKSK

Secondary structure (DSSP, 8-state):
-------SSHHHHHHHHHHHTTSTT---------TTT--PPPPGGGGTS-SSPPPHHHHHHHHHHHHHS----HHHHHHHHHHHHHHHHH--